Protein AF-A0A523D393-F1 (afdb_monomer)

Secondary structure (DSSP, 8-state):
----------------------PPPPHHHHHHHHHHHTT--HHHHHHHHHHHHHHHHHTTT--TTT--HHHHHHHHHHHHHHH---HHHHHHHHHHHHHIIIIIS-------TT--

Solvent-accessible surface area (backbone atoms only — not comparable to full-atom values): 7352 Å² total; per-residue (Å²): 136,84,90,80,86,86,90,76,87,86,86,81,80,81,73,83,78,72,77,77,76,83,68,77,76,50,71,68,54,48,47,48,49,54,36,53,76,68,68,54,54,74,66,54,46,52,54,30,52,48,39,53,50,50,53,28,60,72,52,81,62,52,58,72,88,83,50,59,50,66,59,51,51,54,50,53,51,46,38,46,72,78,62,66,50,51,71,71,57,50,50,51,40,50,52,29,49,53,44,44,32,52,68,66,66,68,37,82,70,66,88,66,87,87,83,128

Nearest PDB structures (foldseek):
  2a3v-assembly1_A  TM=9.608E-01  e=5.685E-06  Vibrio cholerae O1 biovar El Tor str. N16961
  2a3v-assembly1_C  TM=9.606E-01  e=5.391E-06  Vibrio cholerae O1 biovar El Tor str. N16961
  2a3v-assembly1_D  TM=9.135E-01  e=6.667E-06  Vibrio cholerae O1 biovar El Tor str. N16961
  5hxy-assembly2_B  TM=8.808E-01  e=5.362E-03  Thermoplasma acidophilum DSM 1728
  3j9x-assembly1_A  TM=4.968E-01  e=6.725E-01  Sulfolobus islandicus rod-shaped virus 2

Radius of gyration: 24.67 Å; Cα contacts (8 Å, |Δi|>4): 73; chains: 1; bounding box: 28×95×44 Å

Foldseek 3Di:
DDDDDDDDDDDDPPDDPPPPDPPDQDLLNLLLVLCVVVVHDPVLNVLLSVLVVVLCVVVVNDDVLVDALVSLLVSLVCCCPVVVDDPVSSVSSVVSSCCSQCRRVVHHHPDNPDDD

Mean predicted aligned error: 11.73 Å

pLDDT: mean 79.03, std 16.58, range [40.34, 94.94]

Structure (mmCIF, N/CA/C/O backbone):
data_AF-A0A523D393-F1
#
_entry.id   AF-A0A523D393-F1
#
loop_
_atom_site.group_PDB
_atom_site.id
_atom_site.type_symbol
_atom_site.label_atom_id
_atom_site.label_alt_id
_atom_site.label_comp_id
_atom_site.label_asym_id
_atom_site.label_entity_id
_atom_site.label_seq_id
_atom_site.pdbx_PDB_ins_code
_atom_site.Cartn_x
_atom_site.Cartn_y
_atom_site.Cartn_z
_atom_site.occupancy
_atom_site.B_iso_or_equiv
_atom_site.auth_seq_id
_atom_site.auth_comp_id
_atom_site.auth_asym_id
_atom_site.auth_atom_id
_atom_site.pdbx_PDB_model_num
ATOM 1 N N . MET A 1 1 ? 8.972 -78.566 -28.568 1.00 44.62 1 MET A N 1
ATOM 2 C CA . MET A 1 1 ? 9.399 -78.715 -27.166 1.00 44.62 1 MET A CA 1
ATOM 3 C C . MET A 1 1 ? 9.986 -77.382 -26.732 1.00 44.62 1 MET A C 1
ATOM 5 O O . MET A 1 1 ? 10.891 -76.912 -27.399 1.00 44.62 1 MET A O 1
ATOM 9 N N . GLU A 1 2 ? 9.353 -76.812 -25.702 1.00 46.56 2 GLU A N 1
ATOM 10 C CA . GLU A 1 2 ? 9.739 -75.740 -24.762 1.00 46.56 2 GLU A CA 1
ATOM 11 C C . GLU A 1 2 ? 10.173 -74.318 -25.181 1.00 46.56 2 GLU A C 1
ATOM 13 O O . GLU A 1 2 ? 11.012 -74.130 -26.056 1.00 46.56 2 GLU A O 1
ATOM 18 N N . SER A 1 3 ? 9.673 -73.367 -24.361 1.00 46.44 3 SER A N 1
ATOM 19 C CA . SER A 1 3 ? 10.302 -72.096 -23.928 1.00 46.44 3 SER A CA 1
ATOM 20 C C . SER A 1 3 ? 10.196 -70.895 -24.895 1.00 46.44 3 SER A C 1
ATOM 22 O O . SER A 1 3 ? 10.597 -71.005 -26.041 1.00 46.44 3 SER A O 1
ATOM 24 N N . THR A 1 4 ? 9.710 -69.681 -24.574 1.00 49.25 4 THR A N 1
ATOM 25 C CA . THR A 1 4 ? 9.314 -68.990 -23.325 1.00 49.25 4 THR A CA 1
ATOM 26 C C . THR A 1 4 ? 8.550 -67.687 -23.695 1.00 49.25 4 THR A C 1
ATOM 28 O O . THR A 1 4 ? 8.790 -67.118 -24.756 1.00 49.25 4 THR A O 1
ATOM 31 N N . SER A 1 5 ? 7.657 -67.211 -22.815 1.00 48.03 5 SER A N 1
ATOM 32 C CA . SER A 1 5 ? 7.047 -65.854 -22.688 1.00 48.03 5 SER A CA 1
ATOM 33 C C . SER A 1 5 ? 8.012 -64.654 -22.931 1.00 48.03 5 SER A C 1
ATOM 35 O O . SER A 1 5 ? 9.216 -64.881 -22.815 1.00 48.03 5 SER A O 1
ATOM 37 N N . PRO A 1 6 ? 7.564 -63.378 -23.160 1.00 64.12 6 PRO A N 1
ATOM 38 C CA . PRO A 1 6 ? 6.418 -62.729 -22.487 1.00 64.12 6 PRO A CA 1
ATOM 39 C C . PRO A 1 6 ? 5.538 -61.730 -23.290 1.00 64.12 6 PRO A C 1
ATOM 41 O O . PRO A 1 6 ? 5.887 -61.307 -24.391 1.00 64.12 6 PRO A O 1
ATOM 44 N N . PRO A 1 7 ? 4.402 -61.291 -22.701 1.00 62.09 7 PRO A N 1
ATOM 45 C CA . PRO A 1 7 ? 3.674 -60.095 -23.108 1.00 62.09 7 PRO A CA 1
ATOM 46 C C . PRO A 1 7 ? 4.201 -58.853 -22.367 1.00 62.09 7 PRO A C 1
ATOM 48 O O . PRO A 1 7 ? 4.275 -58.849 -21.139 1.00 62.09 7 PRO A O 1
ATOM 51 N N . THR A 1 8 ? 4.474 -57.765 -23.092 1.00 50.81 8 THR A N 1
ATOM 52 C CA . THR A 1 8 ? 4.695 -56.445 -22.477 1.00 50.81 8 THR A CA 1
ATOM 53 C C . THR A 1 8 ? 4.142 -55.341 -23.383 1.00 50.81 8 THR A C 1
ATOM 55 O O . THR A 1 8 ? 4.773 -54.925 -24.350 1.00 50.81 8 THR A O 1
ATOM 58 N N . SER A 1 9 ? 2.939 -54.852 -23.069 1.00 55.50 9 SER A N 1
ATOM 59 C CA . SER A 1 9 ? 2.517 -53.476 -23.395 1.00 55.50 9 SER A CA 1
ATOM 60 C C . SER A 1 9 ? 3.470 -52.500 -22.687 1.00 55.50 9 SER A C 1
ATOM 62 O O . SER A 1 9 ? 3.899 -52.843 -21.584 1.00 55.50 9 SER A O 1
ATOM 64 N N . PRO A 1 10 ? 3.794 -51.295 -23.208 1.00 57.75 10 PRO A N 1
ATOM 65 C CA . PRO A 1 10 ? 2.777 -50.256 -23.440 1.00 57.75 10 PRO A CA 1
ATOM 66 C C . PRO A 1 10 ? 3.114 -49.244 -24.559 1.00 57.75 10 PRO A C 1
ATOM 68 O O . PRO A 1 10 ? 4.257 -48.827 -24.708 1.00 57.75 10 PRO A O 1
ATOM 71 N N . SER A 1 11 ? 2.129 -48.725 -25.301 1.00 52.62 11 SER A N 1
ATOM 72 C CA . SER A 1 11 ? 2.378 -47.458 -26.005 1.00 52.62 11 SER A CA 1
ATOM 73 C C . SER A 1 11 ? 1.120 -46.655 -26.295 1.00 52.62 11 SER A C 1
ATOM 75 O O . SER A 1 11 ? 0.236 -47.094 -27.022 1.00 52.62 11 SER A O 1
ATOM 77 N N . GLY A 1 12 ? 1.106 -45.442 -25.741 1.00 49.31 12 GLY A N 1
ATOM 78 C CA . GLY A 1 12 ? 0.421 -44.308 -26.343 1.00 49.31 12 GLY A CA 1
ATOM 79 C C . GLY A 1 12 ? -1.005 -44.052 -25.882 1.00 49.31 12 GLY A C 1
ATOM 80 O O . GLY A 1 12 ? -1.898 -43.990 -26.716 1.00 49.31 12 GLY A O 1
ATOM 81 N N . ASN A 1 13 ? -1.224 -43.785 -24.591 1.00 60.59 13 ASN A N 1
ATOM 82 C CA . ASN A 1 13 ? -2.309 -42.865 -24.247 1.00 60.59 13 ASN A CA 1
ATOM 83 C C . ASN A 1 13 ? -1.747 -41.440 -24.404 1.00 60.59 13 ASN A C 1
ATOM 85 O O . ASN A 1 13 ? -0.880 -41.064 -23.606 1.00 60.59 13 ASN A O 1
ATOM 89 N N . PRO A 1 14 ? -2.130 -40.656 -25.430 1.00 58.41 14 PRO A N 1
ATOM 90 C CA . PRO A 1 14 ? -1.690 -39.278 -25.528 1.00 58.41 14 PRO A CA 1
ATOM 91 C C . PRO A 1 14 ? -2.261 -38.521 -24.333 1.00 58.41 14 PRO A C 1
ATOM 93 O O . PRO A 1 14 ? -3.460 -38.280 -24.215 1.00 58.41 14 PRO A O 1
ATOM 96 N N . ALA A 1 15 ? -1.346 -38.187 -23.429 1.00 50.62 15 ALA A N 1
ATOM 97 C CA . ALA A 1 15 ? -1.517 -37.255 -22.342 1.00 50.62 15 ALA A CA 1
ATOM 98 C C . ALA A 1 15 ? -2.442 -36.100 -22.745 1.00 50.62 15 ALA A C 1
ATOM 100 O O . ALA A 1 15 ? -2.103 -35.261 -23.579 1.00 50.62 15 ALA A O 1
ATOM 101 N N . GLN A 1 16 ? -3.620 -36.092 -22.126 1.00 49.34 16 GLN A N 1
ATOM 102 C CA . GLN A 1 16 ? -4.206 -34.934 -21.464 1.00 49.34 16 GLN A CA 1
ATOM 103 C C . GLN A 1 16 ? -3.554 -33.596 -21.851 1.00 49.34 16 GLN A C 1
ATOM 105 O O . GLN A 1 16 ? -2.683 -33.078 -21.154 1.00 49.34 16 GLN A O 1
ATOM 110 N N . ARG A 1 17 ? -4.004 -33.002 -22.956 1.00 50.19 17 ARG A N 1
ATOM 111 C CA . ARG A 1 17 ? -3.878 -31.558 -23.177 1.00 50.19 17 ARG A CA 1
ATOM 112 C C . ARG A 1 17 ? -5.191 -30.907 -22.781 1.00 50.19 17 ARG A C 1
ATOM 114 O O . ARG A 1 17 ? -5.955 -30.457 -23.626 1.00 50.19 17 ARG A O 1
ATOM 121 N N . GLU A 1 18 ? -5.442 -30.873 -21.476 1.00 52.81 18 GLU A N 1
ATOM 122 C CA . GLU A 1 18 ? -6.464 -29.993 -20.921 1.00 52.81 18 GLU A CA 1
ATOM 123 C C . GLU A 1 18 ? -6.019 -28.543 -21.208 1.00 52.81 18 GLU A C 1
ATOM 125 O O . GLU A 1 18 ? -4.909 -28.157 -20.814 1.00 52.81 18 GLU A O 1
ATOM 130 N N . PRO A 1 19 ? -6.814 -27.721 -21.914 1.00 53.34 19 PRO A N 1
ATOM 131 C CA . PRO A 1 19 ? -6.455 -26.336 -22.172 1.00 53.34 19 PRO A CA 1
ATOM 132 C C . PRO A 1 19 ? -6.321 -25.610 -20.833 1.00 53.34 19 PRO A C 1
ATOM 134 O O . PRO A 1 19 ? -7.220 -25.630 -19.992 1.00 53.34 19 PRO A O 1
ATOM 137 N N . THR A 1 20 ? -5.169 -24.973 -20.621 1.00 55.19 20 THR A N 1
ATOM 138 C CA . THR A 1 20 ? -4.852 -24.191 -19.424 1.00 55.19 20 THR A CA 1
ATOM 139 C C . THR A 1 20 ? -6.030 -23.286 -19.066 1.00 55.19 20 THR A C 1
ATOM 141 O O . THR A 1 20 ? -6.297 -22.319 -19.786 1.00 55.19 20 THR A O 1
ATOM 144 N N . ARG A 1 21 ? -6.737 -23.587 -17.961 1.00 57.97 21 ARG A N 1
ATOM 145 C CA . ARG A 1 21 ? -7.744 -22.691 -17.371 1.00 57.97 21 ARG A CA 1
ATOM 146 C C . ARG A 1 21 ? -7.145 -21.291 -17.365 1.00 57.97 21 ARG A C 1
ATOM 148 O O . ARG A 1 21 ? -6.128 -21.080 -16.701 1.00 57.97 21 ARG A O 1
ATOM 155 N N . ARG A 1 22 ? -7.740 -20.359 -18.114 1.00 52.81 22 ARG A N 1
ATOM 156 C CA . ARG A 1 22 ? -7.374 -18.939 -18.101 1.00 52.81 22 ARG A CA 1
ATOM 157 C C . ARG A 1 22 ? -7.655 -18.427 -16.691 1.00 52.81 22 ARG A C 1
ATOM 159 O O . ARG A 1 22 ? -8.764 -18.007 -16.385 1.00 52.81 22 ARG A O 1
ATOM 166 N N . ARG A 1 23 ? -6.684 -18.585 -15.789 1.00 57.03 23 ARG A N 1
ATOM 167 C CA . ARG A 1 23 ? -6.795 -18.128 -14.406 1.00 57.03 23 ARG A CA 1
ATOM 168 C C . ARG A 1 23 ? -6.856 -16.612 -14.478 1.00 57.03 23 ARG A C 1
ATOM 170 O O . ARG A 1 23 ? -5.917 -15.995 -14.976 1.00 57.03 23 ARG A O 1
ATOM 177 N N . THR A 1 24 ? -7.954 -16.031 -14.013 1.00 57.12 24 THR A N 1
ATOM 178 C CA . THR A 1 24 ? -8.070 -14.589 -13.806 1.00 57.12 24 THR A CA 1
ATOM 179 C C . THR A 1 24 ? -6.812 -14.124 -13.063 1.00 57.12 24 THR A C 1
ATOM 181 O O . THR A 1 24 ? -6.456 -14.737 -12.047 1.00 57.12 24 THR A O 1
ATOM 184 N N . PRO A 1 25 ? -6.068 -13.133 -13.588 1.00 62.38 25 PRO A N 1
ATOM 185 C CA . PRO A 1 25 ? -4.788 -12.754 -13.013 1.00 62.38 25 PRO A CA 1
ATOM 186 C C . PRO A 1 25 ? -5.016 -12.275 -11.583 1.00 62.38 25 PRO A C 1
ATOM 188 O O . PRO A 1 25 ? -5.792 -11.349 -11.340 1.00 62.38 25 PRO A O 1
ATOM 191 N N . ARG A 1 26 ? -4.352 -12.929 -10.625 1.00 81.94 26 ARG A N 1
ATOM 192 C CA . ARG A 1 26 ? -4.450 -12.573 -9.205 1.00 81.94 26 ARG A CA 1
ATOM 193 C C . ARG A 1 26 ? -3.982 -11.128 -9.036 1.00 81.94 26 ARG A C 1
ATOM 195 O O . ARG A 1 26 ? -3.059 -10.705 -9.728 1.00 81.94 26 ARG A O 1
ATOM 202 N N . LEU A 1 27 ? -4.556 -10.383 -8.091 1.00 84.94 27 LEU A N 1
ATOM 203 C CA . LEU A 1 27 ? -4.217 -8.969 -7.872 1.00 84.94 27 LEU A CA 1
ATOM 204 C C . LEU A 1 27 ? -2.701 -8.733 -7.750 1.00 84.94 27 LEU A C 1
ATOM 206 O O . LEU A 1 27 ? -2.151 -7.820 -8.356 1.00 84.94 27 LEU A O 1
ATOM 210 N N . LEU A 1 28 ? -1.996 -9.614 -7.034 1.00 87.00 28 LEU A N 1
ATOM 211 C CA . LEU A 1 28 ? -0.540 -9.528 -6.885 1.00 87.00 28 LEU A CA 1
ATOM 212 C C . LEU A 1 28 ? 0.216 -9.721 -8.209 1.00 87.00 28 LEU A C 1
ATOM 214 O O . LEU A 1 28 ? 1.277 -9.131 -8.393 1.00 87.00 28 LEU A O 1
ATOM 218 N N . ASP A 1 29 ? -0.313 -10.521 -9.133 1.00 88.44 29 ASP A N 1
ATOM 219 C CA . ASP A 1 29 ? 0.283 -10.701 -10.459 1.00 88.44 29 ASP A CA 1
ATOM 220 C C . ASP A 1 29 ? 0.062 -9.457 -11.326 1.00 88.44 29 ASP A C 1
ATOM 222 O O . ASP A 1 29 ? 0.983 -9.031 -12.025 1.00 88.44 29 ASP A O 1
ATOM 226 N N . GLN A 1 30 ? -1.100 -8.806 -11.198 1.00 90.25 30 GLN A N 1
ATOM 227 C CA . GLN A 1 30 ? -1.368 -7.515 -11.838 1.00 90.25 30 GLN A CA 1
ATOM 228 C C . GLN A 1 30 ? -0.426 -6.420 -11.315 1.00 90.25 30 GLN A C 1
ATOM 230 O O . GLN A 1 30 ? 0.151 -5.681 -12.109 1.00 90.25 30 GLN A O 1
ATOM 235 N N . VAL A 1 31 ? -0.181 -6.366 -9.998 1.00 91.00 31 VAL A N 1
ATOM 236 C CA . VAL A 1 31 ? 0.811 -5.458 -9.389 1.00 91.00 31 VAL A CA 1
ATOM 237 C C . VAL A 1 31 ? 2.203 -5.708 -9.968 1.00 91.00 31 VAL A C 1
ATOM 239 O O . VAL A 1 31 ? 2.858 -4.769 -10.417 1.00 91.00 31 VAL A O 1
ATOM 242 N N . ARG A 1 32 ? 2.662 -6.966 -10.017 1.00 91.31 32 ARG A N 1
ATOM 243 C CA . ARG A 1 32 ? 3.978 -7.308 -10.588 1.00 91.31 32 ARG A CA 1
ATOM 244 C C . ARG A 1 32 ? 4.092 -6.879 -12.044 1.00 91.31 32 ARG A C 1
ATOM 246 O O . ARG A 1 32 ? 5.104 -6.295 -12.423 1.00 91.31 32 ARG A O 1
ATOM 253 N N . LEU A 1 33 ? 3.068 -7.150 -12.851 1.00 91.25 33 LEU A N 1
ATOM 254 C CA . LEU A 1 33 ? 3.040 -6.751 -14.253 1.00 91.25 33 LEU A CA 1
ATOM 255 C C . LEU A 1 33 ? 3.094 -5.224 -14.390 1.00 91.25 33 LEU A C 1
ATOM 257 O O . LEU A 1 33 ? 3.933 -4.706 -15.122 1.00 91.25 33 LEU A O 1
ATOM 261 N N . ALA A 1 34 ? 2.272 -4.502 -13.628 1.00 91.94 34 ALA A N 1
ATOM 262 C CA . ALA A 1 34 ? 2.226 -3.044 -13.638 1.00 91.94 34 ALA A CA 1
ATOM 263 C C . ALA A 1 34 ? 3.567 -2.404 -13.242 1.00 91.94 34 ALA A C 1
ATOM 265 O O . ALA A 1 34 ? 3.935 -1.369 -13.804 1.00 91.94 34 ALA A O 1
ATOM 266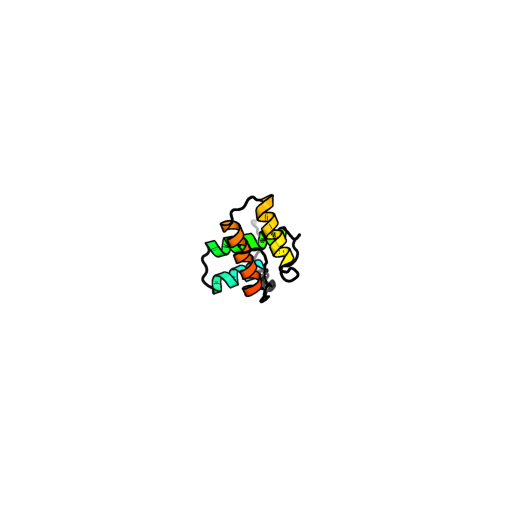 N N . ILE A 1 35 ? 4.291 -3.008 -12.294 1.00 92.62 35 ILE A N 1
ATOM 267 C CA . ILE A 1 35 ? 5.627 -2.572 -11.865 1.00 92.62 35 ILE A CA 1
ATOM 268 C C . ILE A 1 35 ? 6.660 -2.834 -12.967 1.00 92.62 35 ILE A C 1
ATOM 270 O O . ILE A 1 35 ? 7.452 -1.949 -13.286 1.00 92.62 35 ILE A O 1
ATOM 274 N N . ARG A 1 36 ? 6.627 -4.024 -13.583 1.00 91.50 36 ARG A N 1
ATOM 275 C CA . ARG A 1 36 ? 7.555 -4.422 -14.656 1.00 91.50 36 ARG A CA 1
ATOM 276 C C . ARG A 1 36 ? 7.392 -3.578 -15.918 1.00 91.50 36 ARG A C 1
ATOM 278 O O . ARG A 1 36 ? 8.398 -3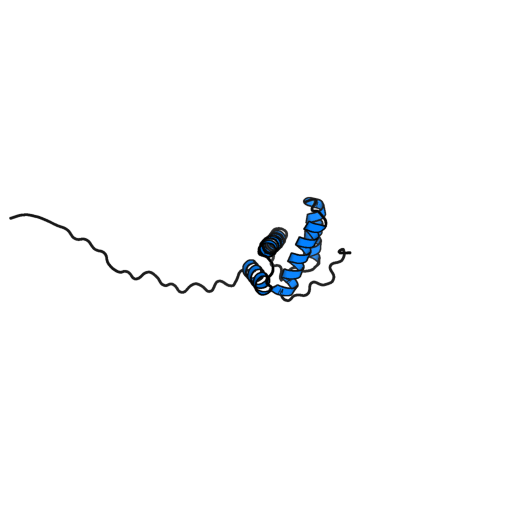.167 -16.480 1.00 91.50 36 ARG A O 1
ATOM 285 N N . ILE A 1 37 ? 6.154 -3.282 -16.322 1.00 93.25 37 ILE A N 1
ATOM 286 C CA . ILE A 1 37 ? 5.850 -2.402 -17.469 1.00 93.25 37 ILE A CA 1
ATOM 287 C C . ILE A 1 37 ? 6.419 -0.996 -17.252 1.00 93.25 37 ILE A C 1
ATOM 289 O O . ILE A 1 37 ? 6.802 -0.322 -18.197 1.00 93.25 37 ILE A O 1
ATOM 293 N N . ARG A 1 38 ? 6.501 -0.548 -15.997 1.00 91.50 38 ARG A N 1
ATOM 294 C CA . ARG A 1 38 ? 7.049 0.765 -15.632 1.00 91.50 38 ARG A CA 1
ATOM 295 C C . ARG A 1 38 ? 8.549 0.728 -15.342 1.00 91.50 38 ARG A C 1
ATOM 297 O O . ARG A 1 38 ? 9.080 1.701 -14.822 1.00 91.50 38 ARG A O 1
ATOM 304 N N . HIS A 1 39 ? 9.217 -0.384 -15.654 1.00 91.38 39 HIS A N 1
ATOM 305 C CA . HIS A 1 39 ? 10.663 -0.568 -15.507 1.00 91.38 39 HIS A CA 1
ATOM 306 C C . HIS A 1 39 ? 11.207 -0.294 -14.097 1.00 91.38 39 HIS A C 1
ATOM 308 O O . HIS A 1 39 ? 12.386 0.010 -13.921 1.00 91.38 39 HIS A O 1
ATOM 314 N N . TYR A 1 40 ? 10.375 -0.446 -13.064 1.00 90.44 40 TYR A N 1
ATOM 315 C CA . TYR A 1 40 ? 10.861 -0.386 -11.692 1.00 90.44 40 TYR A CA 1
ATOM 316 C C . TYR A 1 40 ? 11.783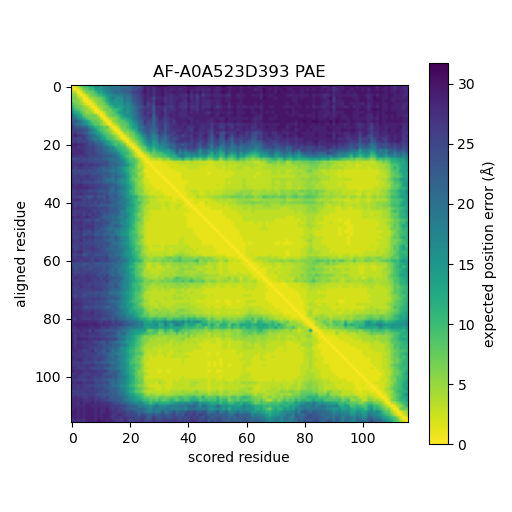 -1.568 -11.383 1.00 90.44 40 TYR A C 1
ATOM 318 O O . TYR A 1 40 ? 11.681 -2.656 -11.957 1.00 90.44 40 TYR A O 1
ATOM 326 N N . SER A 1 41 ? 12.667 -1.367 -10.406 1.00 92.06 41 SER A N 1
ATOM 327 C CA . SER A 1 41 ? 13.599 -2.406 -9.981 1.00 92.06 41 SER A CA 1
ATOM 328 C C . SER A 1 41 ? 12.878 -3.639 -9.411 1.00 92.06 41 SER A C 1
ATOM 330 O O . SER A 1 41 ? 11.821 -3.548 -8.778 1.00 92.06 41 SER A O 1
ATOM 332 N N . ARG A 1 42 ? 13.516 -4.812 -9.530 1.00 89.75 42 ARG A N 1
ATOM 333 C CA . ARG A 1 42 ? 13.058 -6.056 -8.879 1.00 89.75 42 ARG A CA 1
ATOM 334 C C . ARG A 1 42 ? 12.962 -5.931 -7.359 1.00 89.75 42 ARG A C 1
ATOM 336 O O . ARG A 1 42 ? 12.172 -6.632 -6.730 1.00 89.75 42 ARG A O 1
ATOM 343 N N . ARG A 1 43 ? 13.770 -5.051 -6.759 1.00 90.62 43 ARG A N 1
ATOM 344 C CA . ARG A 1 43 ? 13.715 -4.751 -5.326 1.00 90.62 43 ARG A CA 1
ATOM 345 C C . ARG A 1 43 ? 12.405 -4.040 -4.984 1.00 90.62 43 ARG A C 1
ATOM 347 O O . ARG A 1 43 ? 11.711 -4.482 -4.075 1.00 90.62 43 ARG A O 1
ATOM 354 N N . THR A 1 44 ? 12.034 -3.023 -5.761 1.00 90.12 44 THR A N 1
ATOM 355 C CA . THR A 1 44 ? 10.758 -2.302 -5.626 1.00 90.12 44 THR A CA 1
ATOM 356 C C . THR A 1 44 ? 9.569 -3.242 -5.817 1.00 90.12 44 THR A C 1
ATOM 358 O O . THR A 1 44 ? 8.651 -3.222 -5.005 1.00 90.12 44 THR A O 1
ATOM 361 N N . GLU A 1 45 ? 9.625 -4.139 -6.812 1.00 91.88 45 GLU A N 1
ATOM 362 C CA . GLU A 1 45 ? 8.603 -5.178 -7.031 1.00 91.88 45 GLU A CA 1
ATOM 363 C C . GLU A 1 45 ? 8.353 -6.007 -5.765 1.00 91.88 45 GLU A C 1
ATOM 365 O O . GLU A 1 45 ? 7.210 -6.156 -5.333 1.00 91.88 45 GLU A O 1
ATOM 370 N N . LYS A 1 46 ? 9.420 -6.515 -5.135 1.00 93.12 46 LYS A N 1
ATOM 371 C CA . LYS A 1 46 ? 9.314 -7.319 -3.908 1.00 93.12 46 LYS A CA 1
ATOM 372 C C . LYS A 1 46 ? 8.713 -6.523 -2.752 1.00 93.12 46 LYS A C 1
ATOM 374 O O . LYS A 1 46 ? 7.830 -7.038 -2.071 1.00 93.12 46 LYS A O 1
ATOM 379 N N . VAL A 1 47 ? 9.175 -5.289 -2.547 1.00 93.44 47 VAL A N 1
ATOM 380 C CA . VAL A 1 47 ? 8.698 -4.415 -1.464 1.00 93.44 47 VAL A CA 1
ATOM 381 C C . VAL A 1 47 ? 7.215 -4.094 -1.644 1.00 93.44 47 VAL A C 1
ATOM 383 O O . VAL A 1 47 ? 6.438 -4.241 -0.707 1.00 93.44 47 VAL A O 1
ATOM 386 N N . TYR A 1 48 ? 6.794 -3.734 -2.856 1.00 93.75 48 TYR A N 1
ATOM 387 C CA . TYR A 1 48 ? 5.406 -3.359 -3.118 1.00 93.75 48 TYR A CA 1
ATOM 388 C C . TYR A 1 48 ? 4.469 -4.555 -2.966 1.00 93.75 48 TYR A C 1
ATOM 390 O O . TYR A 1 48 ? 3.447 -4.458 -2.295 1.00 93.75 48 TYR A O 1
ATOM 398 N N . VAL A 1 49 ? 4.839 -5.713 -3.520 1.00 93.19 49 VAL A N 1
ATOM 399 C CA . VAL A 1 49 ? 4.055 -6.947 -3.365 1.00 93.19 49 VAL A CA 1
ATOM 400 C C . VAL A 1 49 ? 3.943 -7.352 -1.894 1.00 93.19 49 VAL A C 1
ATOM 402 O O . VAL A 1 49 ? 2.886 -7.822 -1.471 1.00 93.19 49 VAL A O 1
ATOM 405 N N . LEU A 1 50 ? 5.007 -7.165 -1.107 1.00 93.69 50 LEU A N 1
ATOM 406 C CA . LEU A 1 50 ? 4.990 -7.434 0.328 1.00 93.69 50 LEU A CA 1
ATOM 407 C C . LEU A 1 50 ? 4.007 -6.514 1.057 1.00 93.69 50 LEU A C 1
ATOM 409 O O . LEU A 1 50 ? 3.182 -7.019 1.816 1.00 93.69 50 LEU A O 1
ATOM 413 N N . TRP A 1 51 ? 4.043 -5.205 0.795 1.00 94.94 51 TRP A N 1
ATOM 414 C CA . TRP A 1 51 ? 3.130 -4.251 1.431 1.00 94.94 51 TRP A CA 1
ATOM 415 C C . TRP A 1 51 ? 1.673 -4.476 1.044 1.00 94.94 51 TRP A C 1
ATOM 417 O O . TRP A 1 51 ? 0.824 -4.543 1.926 1.00 94.94 51 TRP A O 1
ATOM 427 N N . VAL A 1 52 ? 1.388 -4.703 -0.241 1.00 92.75 52 VAL A N 1
ATOM 428 C CA . VAL A 1 52 ? 0.030 -5.025 -0.705 1.00 92.75 52 VAL A CA 1
ATOM 429 C C . VAL A 1 52 ? -0.483 -6.304 -0.042 1.00 92.75 52 VAL A C 1
ATOM 431 O O . VAL A 1 52 ? -1.628 -6.360 0.398 1.00 92.75 52 VAL A O 1
ATOM 434 N N . ARG A 1 53 ? 0.361 -7.334 0.091 1.00 92.06 53 ARG A N 1
ATOM 435 C CA . ARG A 1 53 ? -0.020 -8.567 0.790 1.00 92.06 53 ARG A CA 1
ATOM 436 C C . ARG A 1 53 ? -0.295 -8.325 2.275 1.00 92.06 53 ARG A C 1
ATOM 438 O O . ARG A 1 53 ? -1.259 -8.879 2.788 1.00 92.06 53 ARG A O 1
ATOM 445 N N . GLN A 1 54 ? 0.542 -7.546 2.959 1.00 91.44 54 GLN A N 1
ATOM 446 C CA . GLN A 1 54 ? 0.345 -7.219 4.376 1.00 91.44 54 GLN A CA 1
ATOM 447 C C . GLN A 1 54 ? -0.933 -6.408 4.598 1.00 91.44 54 GLN A C 1
ATOM 449 O O . GLN A 1 54 ? -1.657 -6.693 5.539 1.00 91.44 54 GLN A O 1
ATOM 454 N N . PHE A 1 55 ? -1.240 -5.466 3.706 1.00 92.12 55 PHE A N 1
ATOM 455 C CA . PHE A 1 55 ? -2.477 -4.691 3.740 1.00 92.12 55 PHE A CA 1
ATOM 456 C C . PHE A 1 55 ? -3.718 -5.582 3.603 1.00 92.12 55 PHE A C 1
ATOM 458 O O . PHE A 1 55 ? -4.613 -5.519 4.436 1.00 92.12 55 PHE A O 1
ATOM 465 N N . ILE A 1 56 ? -3.727 -6.491 2.621 1.00 90.94 56 ILE A N 1
ATOM 466 C CA . ILE A 1 56 ? -4.828 -7.452 2.439 1.00 90.94 56 ILE A CA 1
ATOM 467 C C . ILE A 1 56 ? -4.977 -8.358 3.668 1.00 90.94 56 ILE A C 1
ATOM 469 O O . ILE A 1 56 ? -6.088 -8.656 4.083 1.00 90.94 56 ILE A O 1
ATOM 473 N N . LEU A 1 57 ? -3.870 -8.817 4.259 1.00 90.62 57 LEU A N 1
ATOM 474 C CA . LEU A 1 57 ? -3.912 -9.664 5.456 1.00 90.62 57 LEU A CA 1
ATOM 475 C C . LEU A 1 57 ? -4.335 -8.908 6.719 1.00 90.62 57 LEU A C 1
ATOM 477 O O . LEU A 1 57 ? -4.877 -9.531 7.622 1.00 90.62 57 LEU A O 1
ATOM 481 N N . PHE A 1 58 ? -4.053 -7.609 6.800 1.00 91.25 58 PHE A N 1
ATOM 482 C CA . PHE A 1 58 ? -4.458 -6.769 7.923 1.00 91.25 58 PHE A CA 1
ATOM 483 C C . PHE A 1 58 ? -5.972 -6.551 7.945 1.00 91.25 58 PHE A C 1
ATOM 485 O O . PHE A 1 58 ? -6.558 -6.552 9.018 1.00 91.25 58 PHE A O 1
ATOM 492 N N . HIS A 1 59 ? -6.583 -6.438 6.767 1.00 92.06 59 HIS A N 1
ATOM 493 C CA . HIS A 1 59 ? -8.025 -6.286 6.586 1.00 92.06 59 HIS A CA 1
ATOM 494 C C . HIS A 1 59 ? -8.700 -7.623 6.269 1.00 92.06 59 HIS A C 1
ATOM 496 O O . HIS A 1 59 ? -9.465 -7.706 5.321 1.00 92.06 59 HIS A O 1
ATOM 502 N N . ASP A 1 60 ? -8.340 -8.710 6.957 1.00 90.19 60 ASP A N 1
ATOM 503 C CA . ASP A 1 60 ? -9.012 -10.023 6.867 1.00 90.19 60 ASP A CA 1
ATOM 504 C C . ASP A 1 60 ? -9.255 -10.587 5.448 1.00 90.19 60 ASP A C 1
ATOM 506 O O . ASP A 1 60 ? -10.168 -11.374 5.204 1.00 90.19 60 ASP A O 1
ATOM 510 N N . LYS A 1 61 ? -8.367 -10.262 4.500 1.00 87.44 61 LYS A N 1
ATOM 511 C CA . LYS A 1 61 ? -8.446 -10.622 3.071 1.00 87.44 61 LYS A CA 1
ATOM 512 C C . LYS A 1 61 ? -9.560 -9.919 2.290 1.00 87.44 61 LYS A C 1
ATOM 514 O O . LYS A 1 61 ? -9.894 -10.375 1.193 1.00 87.44 61 LYS A O 1
ATOM 519 N N . HIS A 1 62 ? -10.061 -8.794 2.787 1.00 86.94 62 HIS A N 1
ATOM 520 C CA . HIS A 1 62 ? -10.908 -7.895 2.016 1.00 86.94 62 HIS A CA 1
ATOM 521 C C . HIS A 1 62 ? -10.189 -7.414 0.754 1.00 86.94 62 HIS A C 1
ATOM 523 O O . HIS A 1 62 ? -8.963 -7.232 0.712 1.00 86.94 62 HIS A O 1
ATOM 529 N N . HIS A 1 63 ? -10.956 -7.256 -0.324 1.00 84.75 63 HIS A N 1
ATOM 530 C CA . HIS A 1 63 ? -10.388 -6.867 -1.602 1.00 84.75 63 HIS A CA 1
ATOM 531 C C . HIS A 1 63 ? -10.085 -5.358 -1.603 1.00 84.75 63 HIS A C 1
ATOM 533 O O . HIS A 1 63 ? -10.979 -4.564 -1.327 1.00 84.75 63 HIS A O 1
ATOM 539 N N . PRO A 1 64 ? -8.875 -4.905 -1.992 1.00 87.12 64 PRO A N 1
ATOM 540 C CA . PRO A 1 64 ? -8.516 -3.480 -1.985 1.00 87.12 64 PRO A CA 1
ATOM 541 C C . PRO A 1 64 ? -9.400 -2.575 -2.846 1.00 87.12 64 PRO A C 1
ATOM 543 O O . PRO A 1 64 ? -9.410 -1.370 -2.659 1.00 87.12 64 PRO A O 1
ATOM 546 N N . ALA A 1 65 ? -10.164 -3.133 -3.786 1.00 86.44 65 ALA A N 1
ATOM 547 C CA . ALA A 1 65 ? -11.147 -2.356 -4.541 1.00 86.44 65 ALA A CA 1
ATOM 548 C C . ALA A 1 65 ? -12.371 -1.932 -3.710 1.00 86.44 65 ALA A C 1
ATOM 550 O O . ALA A 1 65 ? -13.041 -0.983 -4.108 1.00 86.44 65 ALA A O 1
ATOM 551 N N . GLU A 1 66 ? -12.665 -2.620 -2.609 1.00 85.69 66 GLU A N 1
ATOM 552 C CA . GLU A 1 66 ? -13.771 -2.317 -1.687 1.00 85.69 66 GLU A CA 1
ATOM 553 C C . GLU A 1 66 ? -13.321 -1.420 -0.529 1.00 85.69 66 GLU A C 1
ATOM 555 O O . GLU A 1 66 ? -14.154 -0.886 0.189 1.00 85.69 66 GLU A O 1
ATOM 560 N N . MET A 1 67 ? -12.009 -1.229 -0.381 1.00 88.06 67 MET A N 1
ATOM 561 C CA . MET A 1 67 ? -11.388 -0.426 0.668 1.00 88.06 67 MET A CA 1
ATOM 562 C C . MET A 1 67 ? -10.933 0.925 0.113 1.00 88.06 67 MET A C 1
ATOM 564 O O . MET A 1 67 ? -10.558 1.024 -1.060 1.00 88.06 67 MET A O 1
ATOM 568 N N . GLY A 1 68 ? -10.928 1.957 0.947 1.00 86.56 68 GLY A N 1
ATOM 569 C CA . GLY A 1 68 ? -10.583 3.327 0.598 1.00 86.56 68 GLY A 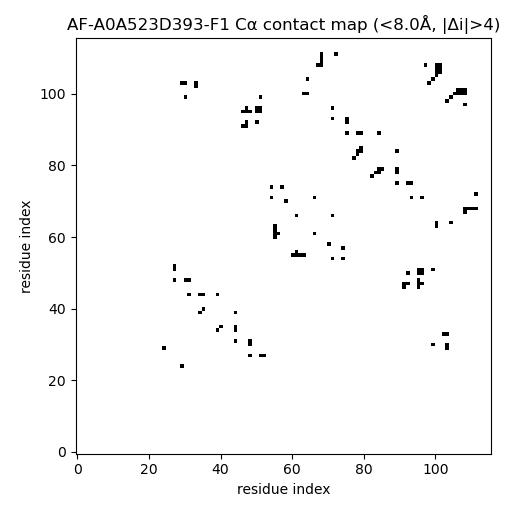CA 1
ATOM 570 C C . GLY A 1 68 ? -9.456 3.905 1.452 1.00 86.56 68 GLY A C 1
ATOM 571 O O . GLY A 1 68 ? -8.503 3.226 1.833 1.00 86.56 68 GLY A O 1
ATOM 572 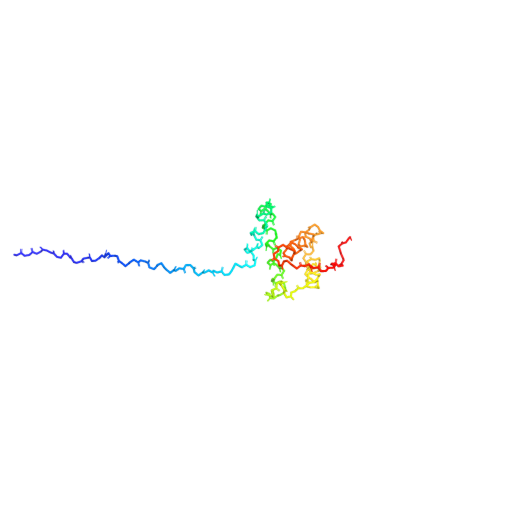N N . VAL A 1 69 ? -9.535 5.216 1.683 1.00 88.19 69 VAL A N 1
ATOM 573 C CA . VAL A 1 69 ? -8.515 5.984 2.414 1.00 88.19 69 VAL A CA 1
ATOM 574 C C . VAL A 1 69 ? -8.472 5.596 3.891 1.00 88.19 69 VAL A C 1
ATOM 576 O O . VAL A 1 69 ? -7.380 5.487 4.448 1.00 88.19 69 VAL A O 1
ATOM 579 N N . GLU A 1 70 ? -9.624 5.335 4.507 1.00 89.00 70 GLU A N 1
ATOM 580 C CA . GLU A 1 70 ? -9.722 4.997 5.930 1.00 89.00 70 GLU A CA 1
ATOM 581 C C . GLU A 1 70 ? -8.948 3.716 6.256 1.00 89.00 70 GLU A C 1
ATOM 583 O O . GLU A 1 70 ? -8.138 3.685 7.181 1.00 89.00 70 GLU A O 1
ATOM 588 N N . GLU A 1 71 ? -9.103 2.672 5.446 1.00 91.06 71 GLU A N 1
ATOM 589 C CA . GLU A 1 71 ? -8.399 1.402 5.612 1.00 91.06 71 GLU A CA 1
ATOM 590 C C . GLU A 1 71 ? -6.890 1.556 5.408 1.00 91.06 71 GLU A C 1
ATOM 592 O O . GLU A 1 71 ? -6.087 0.897 6.081 1.00 91.06 71 GLU A O 1
ATOM 597 N N . VAL A 1 72 ? -6.484 2.433 4.486 1.00 90.38 72 VAL A N 1
ATOM 598 C CA . VAL A 1 72 ? -5.074 2.775 4.271 1.00 90.38 72 VAL A CA 1
ATOM 599 C C . VAL A 1 72 ? -4.508 3.490 5.498 1.00 90.38 72 VAL A C 1
ATOM 601 O O . VAL A 1 72 ? -3.447 3.093 5.985 1.00 90.38 72 VAL A O 1
ATOM 604 N N . GLN A 1 73 ? -5.213 4.485 6.041 1.00 90.31 73 GLN A N 1
ATOM 605 C CA . GLN A 1 73 ? -4.801 5.201 7.252 1.00 90.31 73 GLN A CA 1
ATOM 606 C C . GLN A 1 73 ? -4.720 4.264 8.460 1.00 90.31 73 GLN A C 1
ATOM 608 O O . GLN A 1 73 ? -3.699 4.241 9.146 1.00 90.31 73 GLN A O 1
ATOM 613 N N . GLN A 1 74 ? -5.735 3.426 8.686 1.00 91.12 74 GLN A N 1
ATOM 614 C CA . GLN A 1 74 ? -5.732 2.435 9.766 1.00 91.12 74 GLN A CA 1
ATOM 615 C C . GLN A 1 74 ? -4.535 1.485 9.657 1.00 91.12 74 GLN A C 1
ATOM 617 O O . GLN A 1 74 ? -3.849 1.221 10.651 1.00 91.12 74 GLN A O 1
ATOM 622 N N . PHE A 1 75 ? -4.229 1.012 8.445 1.00 91.12 75 PHE A N 1
ATOM 623 C CA . PHE A 1 75 ? -3.069 0.162 8.217 1.00 91.12 75 PHE A CA 1
ATOM 624 C C . PHE A 1 75 ? -1.761 0.888 8.555 1.00 91.12 75 PHE A C 1
ATOM 626 O O . PHE A 1 75 ? -0.952 0.344 9.311 1.00 91.12 75 PHE A O 1
ATOM 633 N N . LEU A 1 76 ? -1.557 2.113 8.062 1.00 89.62 76 LEU A N 1
ATOM 634 C CA . LEU A 1 76 ? -0.343 2.898 8.320 1.00 89.62 76 LEU A CA 1
ATOM 635 C C . LEU A 1 76 ? -0.178 3.243 9.808 1.00 89.62 76 LEU A C 1
ATOM 637 O O . LEU A 1 76 ? 0.906 3.054 10.362 1.00 89.62 76 LEU A O 1
ATOM 641 N N . THR A 1 77 ? -1.253 3.628 10.493 1.00 89.19 77 THR A N 1
ATOM 642 C CA . THR A 1 77 ? -1.241 3.842 11.947 1.00 89.19 77 THR A CA 1
ATOM 643 C C . THR A 1 77 ? -0.867 2.561 12.689 1.00 89.19 77 THR A C 1
ATOM 645 O O . THR A 1 77 ? -0.040 2.583 13.603 1.00 89.19 77 THR A O 1
ATOM 648 N N . SER A 1 78 ? -1.380 1.404 12.256 1.00 87.94 78 SER A N 1
ATOM 649 C CA . SER A 1 78 ? -1.006 0.116 12.849 1.00 87.94 78 SER A CA 1
ATOM 650 C C . SER A 1 78 ? 0.485 -0.205 12.664 1.00 87.94 78 SER A C 1
ATOM 652 O O . SER A 1 78 ? 1.104 -0.807 13.546 1.00 87.94 78 SER A O 1
ATOM 654 N N . LEU A 1 79 ? 1.088 0.215 11.545 1.00 87.25 79 LEU A N 1
ATOM 655 C CA 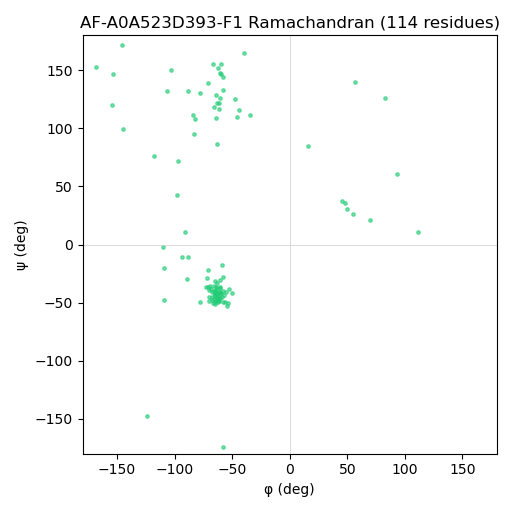. LEU A 1 79 ? 2.520 0.058 11.284 1.00 87.25 79 LEU A CA 1
ATOM 656 C C . LEU A 1 79 ? 3.365 0.925 12.225 1.00 87.25 79 LEU A C 1
ATOM 658 O O . LEU A 1 79 ? 4.385 0.450 12.736 1.00 87.25 79 LEU A O 1
ATOM 662 N N . ALA A 1 80 ? 2.927 2.157 12.486 1.00 81.94 80 ALA A N 1
ATOM 663 C CA . ALA A 1 80 ? 3.593 3.066 13.411 1.00 81.94 80 ALA A CA 1
ATOM 664 C C . ALA A 1 80 ? 3.514 2.557 14.860 1.00 81.94 80 ALA A C 1
ATOM 666 O O . ALA A 1 80 ? 4.539 2.414 15.526 1.00 81.94 80 ALA A O 1
ATOM 667 N N . VAL A 1 81 ? 2.311 2.208 15.324 1.00 81.62 81 VAL A N 1
ATOM 668 C CA . VAL A 1 81 ? 2.054 1.868 16.732 1.00 81.62 81 VAL A CA 1
ATOM 669 C C . VAL A 1 81 ? 2.518 0.452 17.073 1.00 81.62 81 VAL A C 1
ATOM 671 O O . VAL A 1 81 ? 3.230 0.243 18.054 1.00 81.62 81 VAL A O 1
ATOM 674 N N . ARG A 1 82 ? 2.143 -0.545 16.262 1.00 71.50 82 ARG A N 1
ATOM 675 C CA . ARG A 1 82 ? 2.338 -1.964 16.605 1.00 71.50 82 ARG A CA 1
ATOM 676 C C . ARG A 1 82 ? 3.683 -2.514 16.146 1.00 71.50 82 ARG A C 1
ATOM 678 O O . ARG A 1 82 ? 4.204 -3.442 16.755 1.00 71.50 82 ARG A O 1
ATOM 685 N N . ARG A 1 83 ? 4.237 -1.983 15.052 1.00 69.50 83 ARG A N 1
ATOM 686 C CA . ARG A 1 83 ? 5.473 -2.502 14.438 1.00 69.50 83 ARG A CA 1
ATOM 687 C C . ARG A 1 83 ? 6.677 -1.570 14.591 1.00 69.50 83 ARG A C 1
ATOM 689 O O . ARG A 1 83 ? 7.757 -1.957 14.153 1.00 69.50 83 ARG A O 1
ATOM 696 N N . ARG A 1 84 ? 6.505 -0.385 15.205 1.00 77.31 84 ARG A N 1
ATOM 697 C CA . ARG A 1 84 ? 7.542 0.655 15.388 1.00 77.31 84 ARG A CA 1
ATOM 698 C C . ARG A 1 84 ? 8.351 0.911 14.112 1.00 77.31 84 ARG A C 1
ATOM 700 O O . ARG A 1 84 ? 9.568 1.085 14.150 1.00 77.31 84 ARG A O 1
ATOM 707 N N . LEU A 1 85 ? 7.683 0.867 12.959 1.00 82.38 85 LEU A N 1
ATOM 708 C CA . LEU A 1 85 ? 8.357 1.044 11.681 1.00 82.38 85 LEU A CA 1
ATOM 709 C C . LEU A 1 85 ? 8.800 2.494 11.505 1.00 82.38 85 LEU A C 1
ATOM 711 O O . LEU A 1 85 ? 8.046 3.422 11.799 1.00 82.38 85 LEU A O 1
ATOM 715 N N . SER A 1 86 ? 10.010 2.673 10.969 1.00 85.81 86 SER A N 1
ATOM 716 C CA . SER A 1 86 ? 10.549 3.993 10.641 1.00 85.81 86 SER A CA 1
ATOM 717 C C . SER A 1 86 ? 9.670 4.725 9.624 1.00 85.81 86 SER A C 1
ATOM 719 O O . SER A 1 86 ? 9.009 4.093 8.794 1.00 85.81 86 SER A O 1
ATOM 721 N N . ALA A 1 87 ? 9.738 6.058 9.619 1.00 83.94 87 ALA A N 1
ATOM 722 C CA . ALA A 1 87 ? 9.032 6.894 8.646 1.00 83.94 87 ALA A CA 1
ATOM 723 C C . ALA A 1 87 ? 9.325 6.478 7.190 1.00 83.94 87 ALA A C 1
ATOM 725 O O . ALA A 1 87 ? 8.421 6.400 6.365 1.00 83.94 87 ALA A O 1
ATOM 726 N N . SER A 1 88 ? 10.570 6.092 6.879 1.00 84.75 88 SER A N 1
ATOM 727 C CA . SER A 1 88 ? 10.943 5.591 5.545 1.00 84.75 88 SER A CA 1
ATOM 728 C C . SER A 1 88 ? 10.225 4.285 5.174 1.00 84.75 88 SER A C 1
ATOM 730 O O . SER A 1 88 ? 9.809 4.103 4.029 1.00 84.75 88 SER A O 1
ATOM 732 N N . SER A 1 89 ? 10.029 3.381 6.137 1.00 88.00 89 SER A N 1
ATOM 733 C CA . SER A 1 89 ? 9.299 2.127 5.911 1.00 88.00 89 SER A CA 1
ATOM 734 C C . SER A 1 89 ? 7.807 2.383 5.697 1.00 88.00 89 SER A C 1
ATOM 736 O O . SER A 1 89 ? 7.199 1.767 4.822 1.00 88.00 89 SER A O 1
ATOM 738 N N . GLN A 1 90 ? 7.233 3.331 6.445 1.00 87.75 90 GLN A N 1
ATOM 739 C CA . GLN A 1 90 ? 5.848 3.769 6.259 1.00 87.75 90 GLN A CA 1
ATOM 740 C C . GLN A 1 90 ? 5.656 4.438 4.896 1.00 87.75 90 GLN A C 1
ATOM 742 O O . GLN A 1 90 ? 4.710 4.107 4.188 1.00 87.75 90 GLN A O 1
ATOM 747 N N . ASN A 1 91 ? 6.597 5.280 4.464 1.00 90.31 91 ASN A N 1
ATOM 748 C CA . ASN A 1 91 ? 6.532 5.916 3.151 1.00 90.31 91 ASN A CA 1
ATOM 749 C C . ASN A 1 91 ? 6.611 4.890 2.004 1.00 90.31 91 ASN A C 1
ATOM 751 O O . ASN A 1 91 ? 5.918 5.015 0.995 1.00 90.31 91 ASN A O 1
ATOM 755 N N . GLN A 1 92 ? 7.407 3.824 2.164 1.00 91.88 92 GLN A N 1
ATOM 756 C CA . GLN A 1 92 ? 7.429 2.709 1.209 1.00 91.88 92 GLN A CA 1
ATOM 757 C C . GLN A 1 92 ? 6.097 1.947 1.175 1.00 91.88 92 GLN A C 1
ATOM 759 O O . GLN A 1 92 ? 5.650 1.570 0.090 1.00 91.88 92 GLN A O 1
ATOM 764 N N . ALA A 1 93 ? 5.463 1.734 2.332 1.00 91.94 93 ALA A N 1
ATOM 765 C CA . ALA A 1 93 ? 4.147 1.107 2.419 1.00 91.94 93 ALA A CA 1
ATOM 766 C C . ALA A 1 93 ? 3.071 1.972 1.749 1.00 91.94 93 ALA A C 1
ATOM 768 O O . ALA A 1 93 ? 2.355 1.486 0.875 1.00 91.94 93 ALA A O 1
ATOM 769 N N . LEU A 1 94 ? 3.022 3.264 2.080 1.00 92.12 94 LEU A N 1
ATOM 770 C CA . LEU A 1 94 ? 2.126 4.236 1.462 1.00 92.12 94 LEU A CA 1
ATOM 771 C C . LEU A 1 94 ? 2.320 4.284 -0.057 1.00 92.12 94 LEU A C 1
ATOM 773 O O . LEU A 1 94 ? 1.356 4.143 -0.802 1.00 92.12 94 LEU A O 1
ATOM 777 N N . SER A 1 95 ? 3.563 4.407 -0.530 1.00 92.56 95 SER A N 1
ATOM 778 C CA . SER A 1 95 ? 3.874 4.437 -1.965 1.00 92.56 95 SER A CA 1
ATOM 779 C C . SER A 1 95 ? 3.387 3.177 -2.688 1.00 92.56 95 SER A C 1
ATOM 781 O O . SER A 1 95 ? 2.861 3.263 -3.798 1.00 92.56 95 SER A O 1
ATOM 783 N N . ALA A 1 96 ? 3.525 2.004 -2.060 1.00 93.75 96 ALA A N 1
ATOM 784 C CA . ALA A 1 96 ? 3.031 0.748 -2.615 1.00 93.75 96 ALA A CA 1
ATOM 785 C C . ALA A 1 96 ? 1.497 0.712 -2.712 1.00 93.75 96 ALA A C 1
ATOM 787 O O . ALA A 1 96 ? 0.962 0.227 -3.711 1.00 93.75 96 ALA A O 1
ATOM 788 N N . LEU A 1 97 ? 0.792 1.241 -1.706 1.00 92.62 97 LEU A N 1
ATOM 789 C CA . LEU A 1 97 ? -0.669 1.325 -1.704 1.00 92.62 97 LEU A CA 1
ATOM 790 C C . LEU A 1 97 ? -1.163 2.346 -2.730 1.00 92.62 97 LEU A C 1
ATOM 792 O O . LEU A 1 97 ? -1.965 1.997 -3.590 1.00 92.62 97 LEU A O 1
ATOM 796 N N . LEU A 1 98 ? -0.608 3.557 -2.753 1.00 91.38 98 LEU A N 1
ATOM 797 C CA . LEU A 1 98 ? -0.924 4.555 -3.779 1.00 91.38 98 LEU A CA 1
ATOM 798 C C . LEU A 1 98 ? -0.691 4.005 -5.192 1.00 91.38 98 LEU A C 1
ATOM 800 O O . LEU A 1 98 ? -1.510 4.213 -6.087 1.00 91.38 98 LEU A O 1
ATOM 804 N N . PHE A 1 99 ? 0.392 3.248 -5.397 1.00 91.81 99 PHE A N 1
ATOM 805 C CA . PHE A 1 99 ? 0.647 2.573 -6.664 1.00 91.81 99 PHE A CA 1
ATOM 806 C C . PHE A 1 99 ? -0.434 1.541 -7.004 1.00 91.81 99 PHE A C 1
ATOM 808 O O . PHE A 1 99 ? -0.919 1.532 -8.136 1.00 91.81 99 PHE A O 1
ATOM 815 N N . LEU A 1 100 ? -0.821 0.682 -6.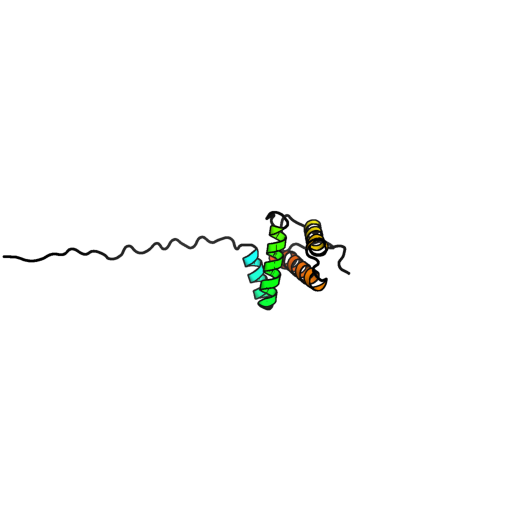055 1.00 92.31 100 LEU A N 1
ATOM 816 C CA . LEU A 1 100 ? -1.887 -0.304 -6.245 1.00 92.31 100 LEU A CA 1
ATOM 817 C C . LEU A 1 100 ? -3.182 0.378 -6.703 1.00 92.31 100 LEU A C 1
ATOM 819 O O . LEU A 1 100 ? -3.732 0.020 -7.744 1.00 92.31 100 LEU A O 1
ATOM 823 N N . TYR A 1 101 ? -3.636 1.387 -5.964 1.00 91.94 101 TYR A N 1
ATOM 824 C CA . TYR A 1 101 ? -4.885 2.076 -6.268 1.00 91.94 101 TYR A CA 1
ATOM 825 C C . TYR A 1 101 ? -4.813 2.808 -7.609 1.00 91.94 101 TYR A C 1
ATOM 827 O O . TYR A 1 101 ? -5.619 2.543 -8.500 1.00 91.94 101 TYR A O 1
ATOM 835 N N . LYS A 1 102 ? -3.774 3.621 -7.822 1.00 90.25 102 LYS A N 1
ATOM 836 C CA . LYS A 1 102 ? -3.652 4.452 -9.025 1.00 90.25 102 LYS A CA 1
ATOM 837 C C . LYS A 1 102 ? -3.347 3.662 -10.295 1.00 90.25 102 LYS A C 1
ATOM 839 O O . LYS A 1 102 ? -3.767 4.060 -11.374 1.00 90.25 102 LYS A O 1
ATOM 844 N N . ARG A 1 103 ? -2.535 2.600 -10.216 1.00 89.88 103 ARG A N 1
ATOM 845 C CA . ARG A 1 103 ? -1.974 1.923 -11.405 1.00 89.88 103 ARG A CA 1
ATOM 846 C C . ARG A 1 103 ? -2.549 0.545 -11.682 1.00 89.88 103 ARG A C 1
ATOM 848 O O . ARG A 1 103 ? -2.386 0.076 -12.806 1.00 89.88 103 ARG A O 1
ATOM 855 N N . VAL A 1 104 ? -3.150 -0.104 -10.688 1.00 89.06 104 VAL A N 1
ATOM 856 C CA . VAL A 1 104 ? -3.747 -1.439 -10.846 1.00 89.06 104 VAL A CA 1
ATOM 857 C C . VAL A 1 104 ? -5.263 -1.349 -10.789 1.00 89.06 104 VAL A C 1
ATOM 859 O O . VAL A 1 104 ? -5.929 -1.883 -11.667 1.00 8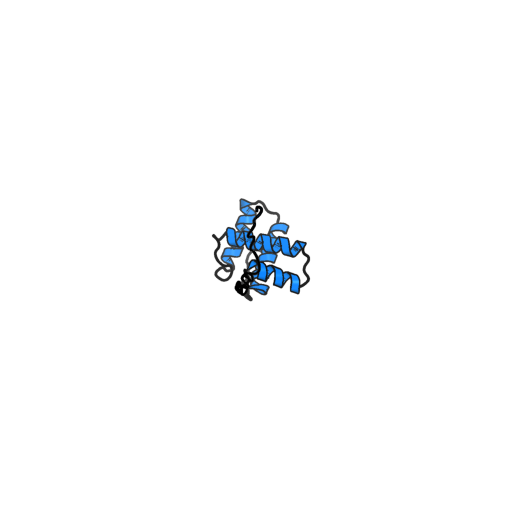9.06 104 VAL A O 1
ATOM 862 N N . LEU A 1 105 ? -5.807 -0.635 -9.802 1.00 88.44 105 LEU A N 1
ATOM 863 C CA . LEU A 1 105 ? -7.255 -0.483 -9.646 1.00 88.44 105 LEU A CA 1
ATOM 864 C C . LEU A 1 105 ? -7.832 0.701 -10.431 1.00 88.44 105 LEU A C 1
ATOM 866 O O . LEU A 1 105 ? -9.050 0.807 -10.530 1.00 88.44 105 LEU A O 1
ATOM 870 N N . ASN A 1 106 ? -6.977 1.579 -10.974 1.00 87.38 106 ASN A N 1
ATOM 871 C CA . ASN A 1 106 ? -7.362 2.855 -11.592 1.00 87.38 106 ASN A CA 1
ATOM 872 C C . ASN A 1 106 ? -8.340 3.664 -10.720 1.00 87.38 106 ASN A C 1
ATOM 874 O O . ASN A 1 106 ? -9.237 4.334 -11.222 1.00 87.38 106 ASN A O 1
ATOM 878 N N . LYS A 1 107 ? -8.160 3.581 -9.400 1.00 85.19 107 LYS A N 1
ATOM 879 C CA . LYS A 1 107 ? -8.904 4.342 -8.406 1.00 85.19 107 LYS A CA 1
ATOM 880 C C . LYS A 1 107 ? -7.997 5.414 -7.836 1.00 85.19 107 LYS A C 1
ATOM 882 O O . LYS A 1 107 ? -6.859 5.137 -7.452 1.00 85.19 107 LYS A O 1
ATOM 887 N N . GLU A 1 108 ? -8.508 6.629 -7.768 1.00 75.25 108 GLU A N 1
ATOM 888 C CA . GLU A 1 108 ? -7.849 7.692 -7.032 1.00 75.25 108 GLU A CA 1
ATOM 889 C C . GLU A 1 108 ? -8.270 7.560 -5.569 1.00 75.25 108 GLU A C 1
ATOM 891 O O . GLU A 1 108 ? -9.444 7.694 -5.229 1.00 75.25 108 GLU A O 1
ATOM 896 N N . LEU A 1 109 ? -7.316 7.194 -4.711 1.00 73.38 109 LEU A N 1
ATOM 897 C CA . LEU A 1 109 ? -7.503 7.388 -3.281 1.00 73.38 109 LEU A CA 1
ATOM 898 C C . LEU A 1 109 ? -7.598 8.897 -3.069 1.00 73.38 109 LEU A C 1
ATOM 900 O O . LEU A 1 109 ? -6.747 9.632 -3.575 1.00 73.38 109 LEU A O 1
ATOM 904 N N . GLY A 1 110 ? -8.637 9.342 -2.364 1.00 67.44 110 GLY A N 1
ATOM 905 C CA . GLY A 1 110 ? -8.751 10.732 -1.939 1.00 67.44 110 GLY A CA 1
ATOM 906 C C . GLY A 1 110 ? -7.559 11.168 -1.079 1.00 67.44 110 GLY A C 1
ATOM 907 O O . GLY A 1 110 ? -6.583 10.437 -0.889 1.00 67.44 110 GLY A O 1
ATOM 908 N N . TRP A 1 111 ? -7.632 12.382 -0.546 1.00 60.72 111 TRP A N 1
ATOM 909 C CA . TRP A 1 111 ? -6.551 12.932 0.264 1.00 60.72 111 TRP A CA 1
ATOM 910 C C . TRP A 1 111 ? -6.323 12.073 1.518 1.00 60.72 111 TRP A C 1
ATOM 912 O O . TRP A 1 111 ? -7.212 11.928 2.352 1.00 60.72 111 TRP A O 1
ATOM 922 N N . VAL A 1 112 ? -5.142 11.460 1.628 1.00 59.38 112 VAL A N 1
ATOM 923 C CA . VAL A 1 112 ? -4.734 10.718 2.826 1.00 59.38 112 VAL A CA 1
ATOM 924 C C . VAL A 1 112 ? -4.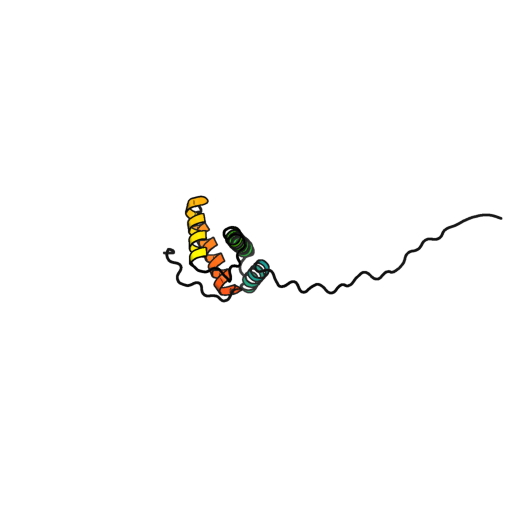179 11.748 3.809 1.00 59.38 112 VAL A C 1
ATOM 926 O O . VAL A 1 112 ? -3.017 12.138 3.701 1.00 59.38 112 VAL A O 1
ATOM 929 N N . GLU A 1 113 ? -5.013 12.234 4.730 1.00 47.53 113 GLU A N 1
ATOM 930 C CA . GLU A 1 113 ? -4.566 13.133 5.802 1.00 47.53 113 GLU A CA 1
ATOM 931 C C . GLU A 1 113 ? -3.466 12.460 6.639 1.00 47.53 113 GLU A C 1
ATOM 933 O O . GLU A 1 113 ? -3.599 11.293 7.024 1.00 47.53 113 GLU A O 1
ATOM 938 N N . GLY A 1 114 ? -2.378 13.193 6.911 1.00 48.88 114 GLY A N 1
ATOM 939 C CA . GLY A 1 114 ? -1.287 12.756 7.794 1.00 48.88 114 GLY A CA 1
ATOM 940 C C . GLY A 1 114 ? 0.060 12.455 7.124 1.00 48.88 114 GLY A C 1
ATOM 941 O O . GLY A 1 114 ? 0.939 11.900 7.779 1.00 48.88 114 GLY A O 1
ATOM 942 N N . VAL A 1 115 ? 0.246 12.809 5.847 1.00 45.59 115 VAL A N 1
ATOM 943 C CA . VAL A 1 115 ? 1.544 12.697 5.155 1.00 45.59 115 VAL A CA 1
ATOM 944 C C . VAL A 1 115 ? 2.027 14.079 4.709 1.00 45.59 115 VAL A C 1
ATOM 946 O O . VAL A 1 115 ? 1.943 14.416 3.530 1.00 45.59 115 VAL A O 1
ATOM 949 N N . VAL A 1 116 ? 2.523 14.865 5.670 1.00 40.34 116 VAL A N 1
ATOM 950 C CA . VAL A 1 116 ? 3.476 15.976 5.487 1.00 40.34 116 VAL A CA 1
ATOM 951 C C . VAL A 1 116 ? 4.411 15.983 6.689 1.00 40.34 116 VAL A C 1
ATOM 953 O O . VAL A 1 116 ? 3.885 15.930 7.822 1.00 40.34 116 VAL A O 1
#

Sequence (116 aa):
MESTSPPTSPSGNPAQREPTRRRTPRLLDQVRLAIRIRHYSRRTEKVYVLWVRQFILFHDKHHPAEMGVEEVQQFLTSLAVRRRLSASSQNQALSALLFLYKRVLNKELGWVEGVV